Protein AF-A0A931ZN48-F1 (afdb_monomer_lite)

pLDDT: mean 71.88, std 15.17, range [29.28, 85.25]

Radius of gyration: 14.35 Å; chains: 1; bounding box: 29×38×34 Å

Secondary structure (DSSP, 8-state):
--------BTTBEEEEEEEEHHHHHHHHHHHHHTT-EEEEEEETT-EEEEEEEPTTT--EEEEEEEPPTTEEEEEEEE-TT---HHHHHHHHHHHHGGGG--

Structure (mmCIF, N/CA/C/O backbone):
data_AF-A0A931ZN48-F1
#
_entry.id   AF-A0A931ZN48-F1
#
loop_
_atom_site.group_PDB
_atom_site.id
_atom_site.type_symbol
_atom_site.label_atom_id
_atom_site.label_alt_id
_atom_site.label_comp_id
_atom_site.label_asym_id
_atom_site.label_entity_id
_atom_site.label_seq_id
_atom_site.pdbx_PDB_ins_code
_atom_site.Cartn_x
_atom_site.Cartn_y
_atom_site.Cartn_z
_atom_site.occupancy
_atom_site.B_iso_or_equiv
_atom_site.auth_seq_id
_atom_site.auth_comp_id
_atom_site.auth_asym_id
_atom_site.auth_atom_id
_atom_site.pdbx_PDB_model_num
ATOM 1 N N . MET A 1 1 ? 0.205 2.664 -10.007 1.00 36.94 1 MET A N 1
ATOM 2 C CA . MET A 1 1 ? -0.982 1.804 -10.213 1.00 36.94 1 MET A CA 1
ATOM 3 C C . MET A 1 1 ? -1.061 0.880 -9.006 1.00 36.94 1 MET A C 1
ATOM 5 O O . MET A 1 1 ? -0.074 0.209 -8.746 1.00 36.94 1 MET A O 1
ATOM 9 N N . VAL A 1 2 ? -2.132 0.924 -8.207 1.00 38.72 2 VAL A N 1
ATOM 10 C CA . VAL A 1 2 ? -2.260 0.084 -6.998 1.00 38.72 2 VAL A CA 1
ATOM 11 C C . VAL A 1 2 ? -2.903 -1.239 -7.422 1.00 38.72 2 VAL A C 1
ATOM 13 O O . VAL A 1 2 ? -4.095 -1.274 -7.707 1.00 38.72 2 VAL A O 1
ATOM 16 N N . GLU A 1 3 ? -2.114 -2.306 -7.552 1.00 40.03 3 GLU A N 1
ATOM 17 C CA . GLU A 1 3 ? -2.635 -3.656 -7.811 1.00 40.03 3 GLU A CA 1
ATOM 18 C C . GLU A 1 3 ? -2.981 -4.325 -6.476 1.00 40.03 3 GLU A C 1
ATOM 20 O O . GLU A 1 3 ? -2.117 -4.898 -5.822 1.00 40.03 3 GLU A O 1
ATOM 25 N N . GLN A 1 4 ? -4.249 -4.226 -6.068 1.00 42.09 4 GLN A N 1
ATOM 26 C CA . GLN A 1 4 ? -4.777 -4.854 -4.857 1.00 42.09 4 GLN A CA 1
ATOM 27 C C . GLN A 1 4 ? -4.769 -6.383 -5.007 1.00 42.09 4 GLN A C 1
ATOM 29 O O . GLN A 1 4 ? -5.581 -6.952 -5.734 1.00 42.09 4 GLN A O 1
ATOM 34 N N . VAL A 1 5 ? -3.850 -7.054 -4.312 1.00 44.50 5 VAL A N 1
ATOM 35 C CA . VAL A 1 5 ? -3.842 -8.519 -4.186 1.00 44.50 5 VAL A CA 1
ATOM 36 C C . VAL A 1 5 ? -4.422 -8.879 -2.822 1.00 44.50 5 VAL A C 1
ATOM 38 O O . VAL A 1 5 ? -3.742 -8.745 -1.807 1.00 44.50 5 VAL A O 1
ATOM 41 N N . ASP A 1 6 ? -5.685 -9.303 -2.810 1.00 44.38 6 ASP A N 1
ATOM 42 C CA . ASP A 1 6 ? -6.397 -9.749 -1.610 1.00 44.38 6 ASP A CA 1
ATOM 43 C C . ASP A 1 6 ? -5.932 -11.167 -1.252 1.00 44.38 6 ASP A C 1
ATOM 45 O O . ASP A 1 6 ? -6.253 -12.141 -1.935 1.00 44.38 6 ASP A O 1
ATOM 49 N N . THR A 1 7 ? -5.116 -11.300 -0.208 1.00 46.25 7 THR A N 1
ATOM 50 C CA . THR A 1 7 ? -4.807 -12.614 0.369 1.00 46.25 7 THR A CA 1
ATOM 51 C C . THR A 1 7 ? -5.382 -12.677 1.771 1.00 46.25 7 THR A C 1
ATOM 53 O O . THR A 1 7 ? -4.784 -12.147 2.706 1.00 46.25 7 THR A O 1
ATOM 56 N N . ARG A 1 8 ? -6.528 -13.351 1.926 1.00 43.97 8 ARG A N 1
ATOM 57 C CA . ARG A 1 8 ? -7.065 -13.730 3.238 1.00 43.97 8 ARG A CA 1
ATOM 58 C C . ARG A 1 8 ? -6.064 -14.651 3.925 1.00 43.97 8 ARG A C 1
ATOM 60 O O . ARG A 1 8 ? -5.956 -15.819 3.564 1.00 43.97 8 ARG A O 1
ATOM 67 N N . ASN A 1 9 ? -5.345 -14.138 4.915 1.00 43.12 9 ASN A N 1
ATOM 68 C CA . ASN A 1 9 ? -4.521 -14.962 5.784 1.00 43.12 9 ASN A CA 1
AT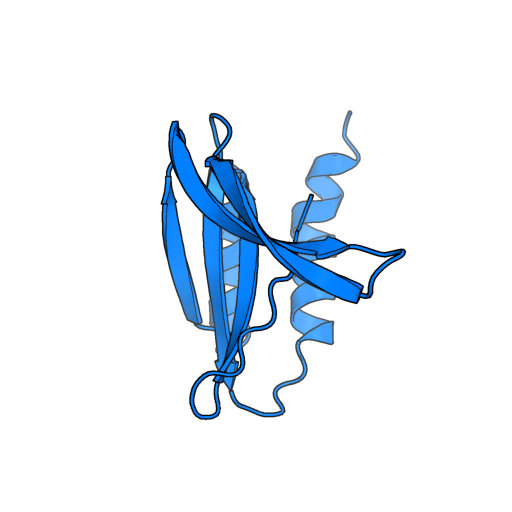OM 69 C C . ASN A 1 9 ? -5.030 -14.789 7.217 1.00 43.12 9 ASN A C 1
ATOM 71 O O . ASN A 1 9 ? -4.954 -13.696 7.769 1.00 43.12 9 ASN A O 1
ATOM 75 N N . GLN A 1 10 ? -5.603 -15.855 7.782 1.00 42.38 10 GLN A N 1
ATOM 76 C CA . GLN A 1 10 ? -5.866 -16.016 9.220 1.00 42.38 10 GLN A CA 1
ATOM 77 C C . GLN A 1 10 ? -6.502 -14.804 9.934 1.00 42.38 10 GLN A C 1
ATOM 79 O O . GLN A 1 10 ? -6.046 -14.390 10.993 1.00 42.38 10 GLN A O 1
ATOM 84 N N . GLY A 1 11 ? -7.564 -14.230 9.363 1.00 47.12 11 GLY A N 1
ATOM 85 C CA . GLY A 1 11 ? -8.305 -13.153 10.026 1.00 47.12 11 GLY A CA 1
ATOM 86 C C . GLY A 1 11 ? -7.696 -11.758 9.884 1.00 47.12 11 GLY A C 1
ATOM 87 O O . GLY A 1 11 ? -8.178 -10.851 10.535 1.00 47.12 11 GLY A O 1
ATOM 88 N N . THR A 1 12 ? -6.714 -11.542 9.013 1.00 53.31 12 THR A N 1
ATOM 89 C CA . THR A 1 12 ? -6.202 -10.200 8.695 1.00 53.31 12 THR A CA 1
ATOM 90 C C . THR A 1 12 ? -6.445 -9.931 7.215 1.00 53.31 12 THR A C 1
ATOM 92 O O . THR A 1 12 ? -6.057 -10.742 6.367 1.00 53.31 12 THR A O 1
ATOM 95 N N . PHE A 1 13 ? -7.112 -8.821 6.884 1.00 56.09 13 PHE A N 1
ATOM 96 C CA . PHE A 1 13 ? -7.227 -8.394 5.490 1.00 56.09 13 PHE A CA 1
ATOM 97 C C . PHE A 1 13 ? -5.898 -7.794 5.062 1.00 56.09 13 PHE A C 1
ATOM 99 O O . PHE A 1 13 ? -5.315 -6.961 5.760 1.00 56.09 13 PHE A O 1
ATOM 106 N N . VAL A 1 14 ? -5.405 -8.268 3.922 1.00 61.59 14 VAL A N 1
ATOM 107 C CA . VAL A 1 14 ? -4.103 -7.885 3.406 1.00 61.59 14 VAL A CA 1
ATOM 108 C C . VAL A 1 14 ? -4.279 -7.302 2.017 1.00 61.59 14 VAL A C 1
ATOM 110 O O . VAL A 1 14 ? -4.688 -8.020 1.109 1.00 61.59 14 VAL A O 1
ATOM 113 N N . THR A 1 15 ? -3.940 -6.024 1.849 1.00 65.19 15 THR A N 1
ATOM 114 C CA . THR A 1 15 ? -3.751 -5.426 0.521 1.00 65.19 15 THR A CA 1
ATOM 115 C C . THR A 1 15 ? -2.267 -5.221 0.266 1.00 65.19 15 THR A C 1
ATOM 117 O O . THR A 1 15 ? -1.482 -5.013 1.194 1.00 65.19 15 THR A O 1
ATOM 120 N N . ARG A 1 16 ? -1.859 -5.296 -0.995 1.00 72.94 16 ARG A N 1
ATOM 121 C CA . ARG A 1 16 ? -0.479 -5.068 -1.422 1.00 72.94 16 ARG A CA 1
ATOM 122 C C . ARG A 1 16 ? -0.462 -4.083 -2.578 1.00 72.94 16 ARG A C 1
ATOM 124 O O . ARG A 1 16 ? -1.458 -3.951 -3.277 1.00 72.94 16 ARG A O 1
ATOM 131 N N . GLY A 1 17 ? 0.646 -3.381 -2.774 1.00 72.25 17 GLY A N 1
ATOM 132 C CA . GLY A 1 17 ? 0.779 -2.454 -3.895 1.00 72.25 17 GLY A CA 1
ATOM 133 C C . GLY A 1 17 ? 2.149 -1.799 -3.974 1.00 72.25 17 GLY A C 1
ATOM 134 O O . GLY A 1 17 ? 2.898 -1.791 -3.000 1.00 72.25 17 GLY A O 1
ATOM 135 N N . ILE A 1 18 ? 2.472 -1.258 -5.148 1.00 79.12 18 ILE A N 1
ATOM 136 C CA . ILE A 1 18 ? 3.683 -0.461 -5.363 1.00 79.12 18 ILE A CA 1
ATOM 137 C C . ILE A 1 18 ? 3.380 1.004 -5.068 1.00 79.12 18 ILE A C 1
ATOM 139 O O . ILE A 1 18 ? 2.414 1.558 -5.602 1.00 79.12 18 ILE A O 1
ATOM 143 N N . TRP A 1 19 ? 4.249 1.620 -4.275 1.00 79.44 19 TRP A N 1
ATOM 144 C CA . TRP A 1 19 ? 4.169 3.016 -3.866 1.00 79.44 19 TRP A CA 1
ATOM 145 C C . TRP A 1 19 ? 5.503 3.726 -4.097 1.00 79.44 19 TRP A C 1
ATOM 147 O O . TRP A 1 19 ? 6.540 3.101 -3.881 1.00 79.44 19 TRP A O 1
ATOM 157 N N . PRO A 1 20 ? 5.507 5.008 -4.500 1.00 82.62 20 PRO A N 1
ATOM 158 C CA . PRO A 1 20 ? 6.721 5.817 -4.485 1.00 82.62 20 PRO A CA 1
ATOM 159 C C . PRO A 1 20 ? 7.329 5.857 -3.079 1.00 82.62 20 PRO A C 1
ATOM 161 O O . PRO A 1 20 ? 6.596 5.949 -2.094 1.00 82.62 20 PRO A O 1
ATOM 164 N N . VAL A 1 21 ? 8.657 5.814 -2.973 1.00 83.00 21 VAL A N 1
ATOM 165 C CA . VAL A 1 21 ? 9.384 5.872 -1.690 1.00 83.00 21 VAL A CA 1
ATOM 166 C C . VAL A 1 21 ? 8.999 7.125 -0.899 1.00 83.00 21 VAL A C 1
ATOM 168 O O . VAL A 1 21 ? 8.761 7.042 0.302 1.00 83.00 21 VAL A O 1
ATOM 171 N N . GLU A 1 22 ? 8.866 8.262 -1.585 1.00 81.50 22 GLU A N 1
ATOM 172 C CA . GLU A 1 22 ? 8.493 9.548 -0.983 1.00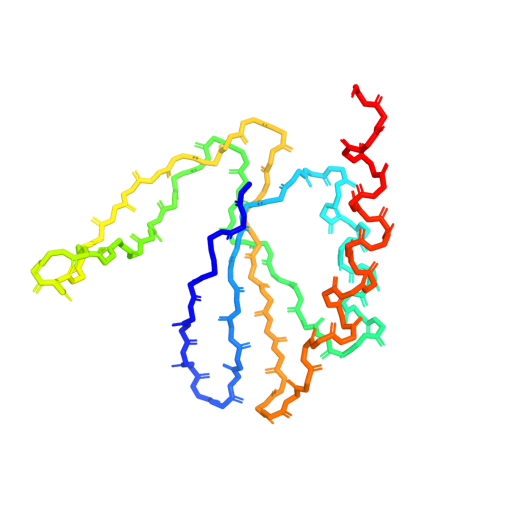 81.50 22 GLU A CA 1
ATOM 173 C C . GLU A 1 22 ? 7.071 9.539 -0.397 1.00 81.50 22 GLU A C 1
ATOM 175 O O . GLU A 1 22 ? 6.798 10.196 0.605 1.00 81.50 22 GLU A O 1
ATOM 180 N N . GLU A 1 23 ? 6.164 8.758 -0.989 1.00 80.06 23 GLU A N 1
ATOM 181 C CA . GLU A 1 23 ? 4.783 8.611 -0.519 1.00 80.06 23 GLU A CA 1
ATOM 182 C C . GLU A 1 23 ? 4.648 7.511 0.546 1.00 80.06 23 GLU A C 1
ATOM 184 O O . GLU A 1 23 ? 3.723 7.551 1.356 1.00 80.06 23 GLU A O 1
ATOM 189 N N . ALA A 1 24 ? 5.559 6.532 0.573 1.00 80.56 24 ALA A N 1
ATOM 190 C CA . ALA A 1 24 ? 5.482 5.367 1.452 1.00 80.56 24 ALA A CA 1
ATOM 191 C C . ALA A 1 24 ? 5.535 5.735 2.944 1.00 80.56 24 ALA A C 1
ATOM 193 O O . ALA A 1 24 ? 4.822 5.130 3.748 1.00 80.56 24 ALA A O 1
ATOM 194 N N . GLU A 1 25 ? 6.333 6.741 3.308 1.00 80.44 25 GLU A N 1
ATOM 195 C CA . GLU A 1 25 ? 6.441 7.221 4.691 1.00 80.44 25 GLU A CA 1
ATOM 196 C C . GLU A 1 25 ? 5.150 7.921 5.141 1.00 80.44 25 GLU A C 1
ATOM 198 O O . GLU A 1 25 ? 4.592 7.602 6.191 1.00 80.44 25 GLU A O 1
ATOM 203 N N . ALA A 1 26 ? 4.607 8.811 4.305 1.00 81.00 26 ALA A N 1
ATOM 204 C CA . ALA A 1 26 ? 3.325 9.464 4.566 1.00 81.00 26 ALA A CA 1
ATOM 205 C C . ALA A 1 26 ? 2.183 8.437 4.648 1.00 81.00 26 ALA A C 1
ATOM 207 O O . ALA A 1 26 ? 1.339 8.500 5.541 1.00 81.00 26 ALA A O 1
ATOM 208 N N . PHE A 1 27 ? 2.188 7.440 3.764 1.00 79.75 27 PHE A N 1
ATOM 209 C CA . PHE A 1 27 ? 1.212 6.356 3.770 1.00 79.75 27 PHE A CA 1
ATOM 210 C C . PHE A 1 27 ? 1.281 5.520 5.053 1.00 79.75 27 PHE A C 1
ATOM 212 O O . PHE A 1 27 ? 0.242 5.155 5.605 1.00 79.75 27 PHE A O 1
ATOM 219 N N . ARG A 1 28 ? 2.490 5.272 5.574 1.00 81.94 28 ARG A N 1
ATOM 220 C CA . ARG A 1 28 ? 2.699 4.604 6.862 1.00 81.94 28 ARG A CA 1
ATOM 221 C C . ARG A 1 28 ? 2.144 5.419 8.029 1.00 81.94 28 ARG A C 1
ATOM 223 O O . ARG A 1 28 ? 1.433 4.856 8.856 1.00 81.94 28 ARG A O 1
ATOM 230 N N . GLN A 1 29 ? 2.406 6.723 8.071 1.00 83.81 29 GLN A N 1
ATOM 231 C CA . GLN A 1 29 ? 1.879 7.600 9.125 1.00 83.81 29 GLN A CA 1
ATOM 232 C C . GLN A 1 29 ? 0.347 7.651 9.117 1.00 83.81 29 GLN A C 1
ATOM 234 O O . GLN A 1 29 ? -0.290 7.595 10.168 1.00 83.81 29 GLN A O 1
ATOM 239 N N . ILE A 1 30 ? -0.264 7.706 7.928 1.00 83.62 30 ILE A N 1
ATOM 240 C CA . ILE A 1 30 ? -1.722 7.633 7.790 1.00 83.62 30 ILE A CA 1
ATOM 241 C C . ILE A 1 30 ? -2.216 6.283 8.318 1.00 83.62 30 ILE A C 1
ATOM 243 O O . ILE A 1 30 ? -3.127 6.256 9.139 1.00 83.62 30 ILE A O 1
ATOM 247 N N . ALA A 1 31 ? -1.601 5.176 7.896 1.00 84.00 31 ALA A N 1
ATOM 248 C CA . ALA A 1 31 ? -1.988 3.826 8.298 1.00 84.00 31 ALA A CA 1
ATOM 249 C C . ALA A 1 31 ? -1.923 3.607 9.821 1.00 84.00 31 ALA A C 1
ATOM 251 O O . ALA A 1 31 ? -2.851 3.023 10.385 1.00 84.00 31 ALA A O 1
ATOM 252 N N . GLU A 1 32 ? -0.899 4.135 10.499 1.00 84.12 32 GLU A N 1
ATOM 253 C CA . GLU A 1 32 ? -0.795 4.098 11.965 1.00 84.12 32 GLU A CA 1
ATOM 254 C C . GLU A 1 32 ? -2.002 4.775 12.637 1.00 84.12 32 GLU A C 1
ATOM 256 O O . GLU A 1 32 ? -2.574 4.225 13.579 1.00 84.12 32 GLU A O 1
ATOM 261 N N . GLY A 1 33 ? -2.481 5.898 12.089 1.00 83.31 33 GLY A N 1
ATOM 262 C CA . GLY A 1 33 ? -3.688 6.586 12.563 1.00 83.31 33 GLY A CA 1
ATOM 263 C C . GLY A 1 33 ? -4.993 5.792 12.399 1.00 83.31 33 GLY A C 1
ATOM 264 O O . GLY A 1 33 ? -5.985 6.112 13.051 1.00 83.31 33 GLY A O 1
ATOM 265 N N . PHE A 1 34 ? -4.997 4.747 11.568 1.00 81.56 34 PHE A N 1
ATOM 266 C CA . PHE A 1 34 ? -6.134 3.844 11.360 1.00 81.56 34 PHE A CA 1
ATOM 267 C C . PHE A 1 34 ? -5.907 2.451 11.961 1.00 81.56 34 PHE A C 1
ATOM 269 O O . PHE A 1 34 ? -6.666 1.532 11.660 1.00 81.5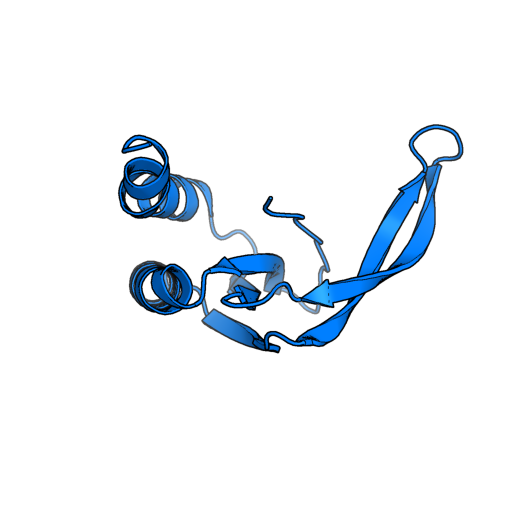6 34 PHE A O 1
ATOM 276 N N . ASN A 1 35 ? -4.880 2.261 12.798 1.00 82.56 35 ASN A N 1
ATOM 277 C CA . ASN A 1 35 ? -4.516 0.949 13.343 1.00 82.56 35 ASN A CA 1
ATOM 278 C C . ASN A 1 35 ? -4.234 -0.102 12.240 1.00 82.56 35 ASN A C 1
ATOM 280 O O . ASN A 1 35 ? -4.499 -1.293 12.401 1.00 82.56 35 ASN A O 1
ATOM 284 N N . ILE A 1 36 ? -3.724 0.352 11.090 1.00 83.62 36 ILE A N 1
ATOM 285 C CA . ILE A 1 36 ? -3.325 -0.484 9.957 1.00 83.62 36 ILE A CA 1
ATOM 286 C C . ILE A 1 36 ? -1.815 -0.684 10.033 1.00 83.62 36 ILE A C 1
ATOM 288 O O . ILE A 1 36 ? -1.038 0.268 10.066 1.00 83.62 36 ILE A O 1
ATOM 292 N N . SER A 1 37 ? -1.383 -1.939 10.019 1.00 83.38 37 SER A N 1
ATOM 293 C CA . SER A 1 37 ? 0.036 -2.278 9.993 1.00 83.38 37 SER A CA 1
ATOM 294 C C . SER A 1 37 ? 0.571 -2.235 8.565 1.00 83.38 37 SER A C 1
ATOM 296 O O . SER A 1 37 ? 0.032 -2.899 7.681 1.00 83.38 37 SER A O 1
ATOM 298 N N . VAL A 1 38 ? 1.663 -1.503 8.338 1.00 83.88 38 VAL A N 1
ATOM 299 C CA . VAL A 1 38 ? 2.348 -1.438 7.036 1.00 83.88 38 VAL A CA 1
ATOM 300 C C . VAL A 1 38 ? 3.653 -2.217 7.090 1.00 83.88 38 VAL A C 1
ATOM 302 O O . VAL A 1 38 ? 4.470 -2.029 7.990 1.00 83.88 38 VAL A O 1
ATOM 305 N N . LYS A 1 39 ? 3.879 -3.076 6.099 1.00 85.00 39 LYS A N 1
ATOM 306 C CA . LYS A 1 39 ? 5.117 -3.834 5.924 1.00 85.00 39 LYS A CA 1
ATOM 307 C C . LYS A 1 39 ? 5.682 -3.600 4.531 1.00 85.00 39 LYS A C 1
ATOM 309 O O . LYS A 1 39 ? 4.992 -3.811 3.541 1.00 85.00 39 LYS A O 1
ATOM 314 N N . VAL A 1 40 ? 6.955 -3.230 4.452 1.00 84.75 40 VAL A N 1
ATOM 315 C CA . VAL A 1 40 ? 7.694 -3.225 3.183 1.00 84.75 40 VAL A CA 1
ATOM 316 C C . VAL A 1 40 ? 8.023 -4.674 2.824 1.00 84.75 40 VAL A C 1
ATOM 318 O O . VAL A 1 40 ? 8.643 -5.388 3.613 1.00 84.75 40 VAL A O 1
ATOM 321 N N . LEU A 1 41 ? 7.552 -5.123 1.666 1.00 82.12 41 LEU A N 1
ATOM 322 C CA . LEU A 1 41 ? 7.790 -6.460 1.124 1.00 82.12 41 LEU A CA 1
ATOM 323 C C . LEU A 1 41 ? 8.954 -6.507 0.138 1.00 82.12 41 LEU A C 1
ATOM 325 O O . LEU A 1 41 ? 9.515 -7.579 -0.057 1.00 82.12 41 LEU A O 1
ATOM 329 N N . GLY A 1 42 ? 9.286 -5.377 -0.480 1.00 83.50 42 GLY A N 1
ATOM 330 C CA . GLY A 1 42 ? 10.424 -5.271 -1.378 1.00 83.50 42 GLY A CA 1
ATOM 331 C C . GLY A 1 42 ? 10.742 -3.825 -1.732 1.00 83.50 42 GLY A C 1
ATOM 332 O O . GLY A 1 42 ? 9.928 -2.922 -1.502 1.00 83.50 42 GLY A O 1
ATOM 333 N N . LYS A 1 43 ? 11.935 -3.616 -2.274 1.00 85.25 43 LYS A N 1
ATOM 334 C CA . LYS A 1 43 ? 12.481 -2.307 -2.656 1.00 85.25 43 LYS A CA 1
ATOM 335 C C . LYS A 1 43 ? 12.690 -2.208 -4.163 1.00 85.25 43 LYS A C 1
ATOM 337 O O . LYS A 1 43 ? 12.593 -3.203 -4.872 1.00 85.25 43 LYS A O 1
ATOM 342 N N . GLU A 1 44 ? 12.965 -1.003 -4.644 1.00 81.94 44 GLU A N 1
ATOM 343 C CA . GLU A 1 44 ? 13.324 -0.767 -6.042 1.00 81.94 44 GLU A CA 1
ATOM 344 C C . GLU A 1 44 ? 14.361 -1.773 -6.562 1.00 81.94 44 GLU A C 1
ATOM 346 O O . GLU A 1 44 ? 15.279 -2.179 -5.848 1.00 81.94 44 GLU A O 1
ATOM 351 N N . GLY A 1 45 ? 14.175 -2.221 -7.803 1.00 81.50 45 GLY A N 1
ATOM 352 C CA . GLY A 1 45 ? 15.033 -3.224 -8.435 1.00 81.50 45 GLY A CA 1
ATOM 353 C C . GLY A 1 45 ? 14.772 -4.669 -7.995 1.00 81.50 45 GLY A C 1
ATOM 354 O O . GLY A 1 45 ? 15.203 -5.592 -8.688 1.00 81.50 45 GLY A O 1
ATOM 355 N N . GLU A 1 46 ? 14.028 -4.911 -6.911 1.00 84.38 46 GLU A N 1
ATOM 356 C CA . GLU A 1 46 ? 13.674 -6.270 -6.499 1.00 84.38 46 GLU A CA 1
ATOM 357 C C . GLU A 1 46 ? 12.494 -6.825 -7.310 1.00 84.38 46 GLU A C 1
ATOM 359 O O . GLU A 1 46 ? 11.569 -6.116 -7.720 1.00 84.38 46 GLU A O 1
ATOM 364 N N . GLY A 1 47 ? 12.518 -8.137 -7.547 1.00 81.44 47 GLY A N 1
ATOM 365 C CA . GLY A 1 47 ? 11.414 -8.851 -8.179 1.00 81.44 47 GLY A CA 1
ATOM 366 C C . GLY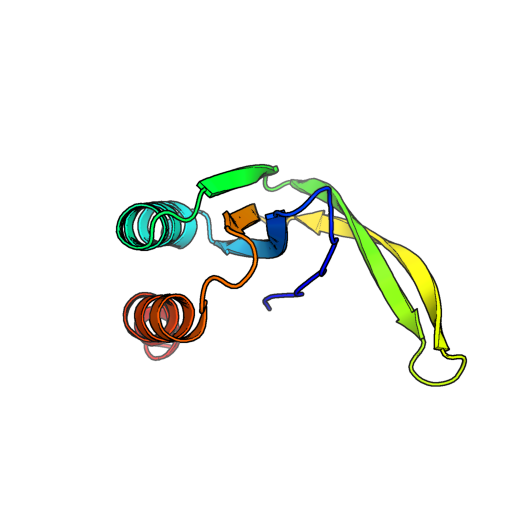 A 1 47 ? 10.306 -9.175 -7.177 1.00 81.44 47 GLY A C 1
ATOM 367 O O . GLY A 1 47 ? 10.576 -9.659 -6.082 1.00 81.44 47 GLY A O 1
ATOM 368 N N . TYR A 1 48 ? 9.048 -8.998 -7.574 1.00 77.38 48 TYR A N 1
ATOM 369 C CA . TYR A 1 48 ? 7.880 -9.456 -6.827 1.00 77.38 48 TYR A CA 1
ATOM 370 C C . TYR A 1 48 ? 6.983 -10.326 -7.708 1.00 77.38 48 TYR A C 1
ATOM 372 O O . TYR A 1 48 ? 6.882 -10.139 -8.922 1.00 77.38 48 TYR A O 1
ATOM 380 N N . THR A 1 49 ? 6.316 -11.294 -7.082 1.00 75.31 49 THR A N 1
ATOM 381 C CA . THR A 1 49 ? 5.321 -12.139 -7.751 1.00 75.31 49 THR A CA 1
ATOM 382 C C . THR A 1 49 ? 3.926 -11.646 -7.394 1.00 75.31 49 THR A C 1
ATOM 384 O O . THR A 1 49 ? 3.609 -11.470 -6.216 1.00 75.31 49 THR A O 1
ATOM 387 N N . HIS A 1 50 ? 3.085 -11.439 -8.403 1.00 71.75 50 HIS A N 1
ATOM 388 C CA . HIS A 1 50 ? 1.662 -11.149 -8.239 1.00 71.75 50 HIS A CA 1
ATOM 389 C C . HIS A 1 50 ? 0.836 -12.144 -9.056 1.00 71.75 50 HIS A C 1
ATOM 391 O O . HIS A 1 50 ? 1.313 -12.707 -10.041 1.00 71.75 50 HIS A O 1
ATOM 397 N N . ILE A 1 51 ? -0.397 -12.393 -8.623 1.00 73.94 51 ILE A N 1
ATOM 398 C CA . ILE A 1 51 ? -1.331 -13.253 -9.349 1.00 73.94 51 ILE A CA 1
ATOM 399 C C . ILE A 1 51 ? -2.056 -12.390 -10.379 1.00 73.94 51 ILE A C 1
ATOM 401 O O . ILE A 1 51 ? -2.696 -11.401 -10.023 1.00 73.94 51 ILE A O 1
ATOM 405 N N . VAL A 1 52 ? -1.970 -12.771 -11.649 1.00 71.88 52 VAL A N 1
ATOM 406 C CA . VAL A 1 52 ? -2.765 -12.176 -12.722 1.00 71.88 52 VAL A CA 1
ATOM 407 C C . VAL A 1 52 ? -3.914 -13.116 -13.028 1.00 71.88 52 VAL A C 1
ATOM 409 O O . VAL A 1 52 ? -3.693 -14.258 -13.432 1.00 71.88 52 VAL A O 1
ATOM 412 N N . ARG A 1 53 ? -5.142 -12.619 -12.878 1.00 73.06 53 ARG A N 1
ATOM 413 C CA . ARG A 1 53 ? -6.337 -13.346 -13.299 1.00 73.06 53 ARG A CA 1
ATOM 414 C C . ARG A 1 53 ? -6.619 -13.088 -14.770 1.00 73.06 53 ARG A C 1
ATOM 416 O O . ARG A 1 53 ? -6.829 -11.944 -15.184 1.00 73.06 53 ARG A O 1
ATOM 423 N N . ASN A 1 54 ? -6.658 -14.147 -15.567 1.00 75.00 54 ASN A N 1
ATOM 424 C CA . ASN A 1 54 ? -7.081 -14.062 -16.955 1.00 75.00 54 ASN A CA 1
ATOM 425 C C . ASN A 1 54 ? -8.577 -13.710 -17.007 1.00 75.00 54 ASN A C 1
ATOM 427 O O . ASN A 1 54 ? -9.417 -14.467 -16.529 1.00 75.00 54 ASN A O 1
ATOM 431 N N . LYS A 1 55 ? -8.924 -12.563 -17.602 1.00 77.38 55 LYS A N 1
ATOM 432 C CA . LYS A 1 55 ? -10.320 -12.095 -17.688 1.00 77.38 55 LYS A CA 1
ATOM 433 C C . LYS A 1 55 ? -11.211 -12.965 -18.584 1.00 77.38 55 LYS A C 1
ATOM 435 O O . LYS A 1 55 ? -12.426 -12.885 -18.462 1.00 77.38 55 LYS A O 1
ATOM 440 N N . VAL A 1 56 ? -10.620 -13.759 -19.478 1.00 83.50 56 VAL A N 1
ATOM 441 C CA . VAL A 1 56 ? -11.338 -14.622 -20.428 1.00 83.50 56 VAL A CA 1
ATOM 442 C C . VAL A 1 56 ? -11.509 -16.028 -19.862 1.00 83.50 56 VAL A C 1
ATOM 444 O O . VAL A 1 56 ? -12.612 -16.560 -19.876 1.00 83.50 56 VAL A O 1
ATOM 447 N N . THR A 1 57 ? -10.430 -16.628 -19.353 1.00 84.69 57 THR A N 1
ATOM 448 C CA . THR A 1 57 ? -10.457 -18.019 -18.861 1.00 84.69 57 THR A CA 1
ATOM 449 C C . THR A 1 57 ? -10.735 -18.124 -17.363 1.00 84.69 57 THR A C 1
ATOM 451 O O . THR A 1 57 ? -11.029 -19.207 -16.869 1.00 84.69 57 THR A O 1
ATOM 454 N N . GLY A 1 58 ? -10.639 -17.017 -16.621 1.00 80.69 58 GLY A N 1
ATOM 455 C CA . GLY A 1 58 ? -10.783 -16.989 -15.167 1.00 80.69 58 GLY A CA 1
ATOM 456 C C . GLY A 1 58 ? -9.602 -17.591 -14.402 1.00 80.69 58 GLY A C 1
ATOM 457 O O . GLY A 1 58 ? -9.638 -17.557 -13.174 1.00 80.69 58 GLY A O 1
ATOM 458 N N . GLU A 1 59 ? -8.588 -18.110 -15.103 1.00 82.31 59 GLU A N 1
ATOM 459 C CA . GLU A 1 59 ? -7.406 -18.744 -14.519 1.00 82.31 59 GLU A CA 1
ATOM 460 C C . GLU A 1 59 ? -6.467 -17.724 -13.877 1.00 82.31 59 GLU A C 1
ATOM 462 O O . GLU A 1 59 ? -6.121 -16.704 -14.479 1.00 82.31 59 GLU A O 1
ATOM 467 N N . ASP A 1 60 ? -5.985 -18.067 -12.690 1.00 80.62 60 ASP A N 1
ATOM 468 C CA . ASP A 1 60 ? -4.962 -17.322 -11.972 1.00 80.62 60 ASP A CA 1
ATOM 469 C C . ASP A 1 60 ? -3.575 -17.835 -12.369 1.00 80.62 60 ASP A C 1
ATOM 471 O O . ASP A 1 60 ? -3.290 -19.031 -12.278 1.00 80.62 60 ASP A O 1
ATOM 475 N N . ARG A 1 61 ? -2.693 -16.937 -12.819 1.00 76.62 61 ARG A N 1
ATOM 476 C CA . ARG A 1 61 ? -1.301 -17.274 -13.151 1.00 76.62 61 ARG A CA 1
ATOM 477 C C . ARG A 1 61 ? -0.336 -16.372 -12.381 1.00 76.62 61 ARG A C 1
ATOM 479 O O . ARG A 1 61 ? -0.548 -15.157 -12.351 1.00 76.62 61 ARG A O 1
ATOM 486 N N . PRO A 1 62 ? 0.726 -16.922 -11.768 1.00 76.81 62 PRO A N 1
ATOM 487 C CA . PRO A 1 62 ? 1.762 -16.101 -11.163 1.00 76.81 62 PRO A CA 1
ATOM 488 C C . PRO A 1 62 ? 2.526 -15.347 -12.257 1.00 76.81 62 PRO A C 1
ATOM 490 O O . PRO A 1 62 ? 2.894 -15.915 -13.284 1.00 76.81 62 PRO A O 1
ATOM 493 N N . SER A 1 63 ? 2.765 -14.060 -12.030 1.00 77.94 63 SER A N 1
ATOM 494 C CA . SER A 1 63 ? 3.549 -13.190 -12.900 1.00 77.94 63 SER A CA 1
ATOM 495 C C . SER A 1 63 ? 4.593 -12.451 -12.075 1.00 77.94 63 SER A C 1
ATOM 497 O O . SER A 1 63 ? 4.294 -11.889 -11.015 1.00 77.94 63 SER A O 1
ATOM 499 N N . GLN A 1 64 ? 5.830 -12.468 -12.560 1.00 79.38 64 GLN A N 1
ATOM 500 C CA . GLN A 1 64 ? 6.945 -11.786 -11.924 1.00 79.38 64 GLN A CA 1
ATOM 501 C C . GLN A 1 64 ? 7.107 -10.399 -12.543 1.00 79.38 64 GLN A C 1
ATOM 503 O O . GLN A 1 64 ? 7.170 -10.247 -13.762 1.00 79.38 64 GLN A O 1
ATOM 508 N N . LYS A 1 65 ? 7.164 -9.381 -11.693 1.00 79.88 65 LYS A N 1
ATOM 509 C CA . LYS A 1 65 ? 7.432 -7.993 -12.070 1.00 79.88 65 LYS A CA 1
ATOM 510 C C . LYS A 1 65 ? 8.595 -7.469 -11.238 1.00 79.88 65 LYS A C 1
ATOM 512 O O . LYS A 1 65 ? 8.913 -8.025 -10.192 1.00 79.88 65 LYS A O 1
ATOM 517 N N . VAL A 1 66 ? 9.219 -6.400 -11.710 1.00 83.94 66 VAL A N 1
ATOM 518 C CA . VAL A 1 66 ? 10.268 -5.679 -10.979 1.00 83.94 66 VAL A CA 1
ATOM 519 C C . VAL A 1 66 ? 9.654 -4.433 -10.356 1.00 83.94 66 VAL A C 1
ATOM 521 O O . VAL A 1 66 ? 8.782 -3.802 -10.960 1.00 83.94 66 VAL A O 1
ATOM 524 N N . ILE A 1 67 ? 10.066 -4.107 -9.134 1.00 83.50 67 ILE A N 1
ATOM 525 C CA . ILE A 1 67 ? 9.672 -2.869 -8.467 1.00 83.50 67 ILE A CA 1
ATOM 526 C C . ILE A 1 67 ? 10.397 -1.711 -9.173 1.00 83.50 67 ILE A C 1
ATOM 528 O O . ILE A 1 67 ? 11.629 -1.730 -9.230 1.00 83.50 67 ILE A O 1
ATOM 532 N N . PRO A 1 68 ? 9.666 -0.728 -9.733 1.00 82.31 68 PRO A N 1
ATOM 533 C CA . PRO A 1 68 ? 10.272 0.413 -10.414 1.00 82.31 68 PRO A CA 1
ATOM 534 C C . PRO A 1 68 ? 11.238 1.186 -9.510 1.00 82.31 68 PRO A C 1
ATOM 536 O O . PRO A 1 68 ? 11.063 1.200 -8.289 1.00 82.31 68 PRO A O 1
ATOM 539 N N . GLU A 1 69 ? 12.210 1.870 -10.113 1.00 84.31 69 GLU A N 1
ATOM 540 C CA . GLU A 1 69 ? 13.065 2.824 -9.395 1.00 84.31 69 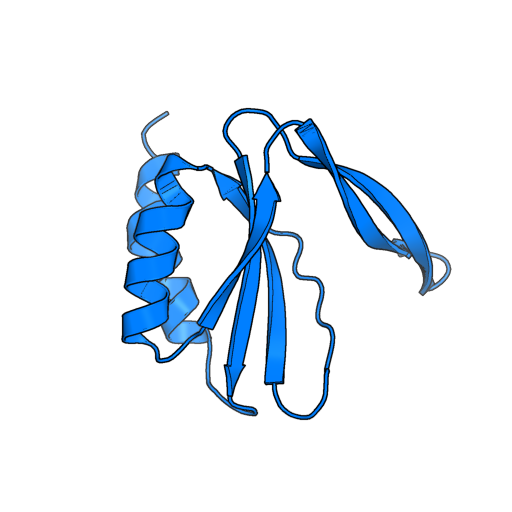GLU A CA 1
ATOM 541 C C . GLU A 1 69 ? 12.232 3.879 -8.657 1.00 84.31 69 GLU A C 1
ATOM 543 O O . GLU A 1 69 ? 11.147 4.278 -9.099 1.00 84.31 69 GLU A O 1
ATOM 548 N N . GLY A 1 70 ? 12.712 4.280 -7.481 1.00 82.25 70 GLY A N 1
ATOM 549 C CA . GLY A 1 70 ? 12.021 5.214 -6.597 1.00 82.25 70 GLY A CA 1
ATOM 550 C C . GLY A 1 70 ? 10.730 4.662 -5.989 1.00 82.25 70 GLY A C 1
ATOM 551 O O . GLY A 1 70 ? 9.931 5.439 -5.465 1.00 82.25 70 GLY A O 1
ATOM 552 N N . SER A 1 71 ? 10.492 3.346 -6.050 1.00 84.69 71 SER A N 1
ATOM 553 C CA . SER A 1 71 ? 9.286 2.708 -5.513 1.00 84.69 71 SER A CA 1
ATOM 554 C C . SER A 1 71 ? 9.583 1.573 -4.529 1.00 84.69 71 SER A C 1
ATOM 556 O O . SER A 1 71 ? 10.651 0.969 -4.521 1.00 84.69 71 SER A O 1
ATOM 558 N N . VAL A 1 72 ? 8.595 1.249 -3.701 1.00 85.00 72 VAL A N 1
ATOM 559 C CA . VAL A 1 72 ? 8.597 0.131 -2.752 1.00 85.00 72 VAL A CA 1
ATOM 560 C C . VAL A 1 72 ? 7.322 -0.682 -2.896 1.00 85.00 72 VAL A C 1
ATOM 562 O O . VAL A 1 72 ? 6.252 -0.151 -3.198 1.00 85.00 72 VAL A O 1
ATOM 565 N N . TYR A 1 73 ? 7.421 -1.984 -2.651 1.00 83.56 73 TYR A N 1
ATOM 566 C CA . TYR A 1 73 ? 6.259 -2.858 -2.571 1.00 83.56 73 TYR A CA 1
ATOM 567 C C . TYR A 1 73 ? 5.807 -2.953 -1.118 1.00 83.56 73 TYR A C 1
ATOM 569 O O . TYR A 1 73 ? 6.549 -3.425 -0.257 1.00 83.56 73 TYR A O 1
ATOM 577 N N . LEU A 1 74 ? 4.596 -2.483 -0.833 1.00 83.06 74 LEU A N 1
ATOM 578 C CA . LEU A 1 74 ? 4.028 -2.435 0.509 1.00 83.06 74 LEU A CA 1
ATOM 579 C C . LEU A 1 74 ? 2.925 -3.475 0.670 1.00 83.06 74 LEU A C 1
ATOM 581 O O . LEU A 1 74 ? 2.184 -3.776 -0.264 1.00 83.06 74 LEU A O 1
ATOM 585 N N . GLN A 1 75 ? 2.794 -3.972 1.893 1.00 81.69 75 GLN A N 1
ATOM 586 C CA . GLN A 1 75 ? 1.679 -4.760 2.379 1.00 81.69 75 GLN A CA 1
ATOM 587 C C . GLN A 1 75 ? 1.016 -4.022 3.534 1.00 81.69 75 GLN A C 1
ATOM 589 O O . GLN A 1 75 ? 1.672 -3.703 4.522 1.00 81.69 75 GLN A O 1
ATOM 594 N N . LEU A 1 76 ? -0.288 -3.814 3.433 1.00 79.56 76 LEU A N 1
ATOM 595 C CA . LEU A 1 76 ? -1.118 -3.332 4.524 1.00 79.56 76 LEU A CA 1
ATOM 596 C C . LEU A 1 76 ? -1.840 -4.516 5.140 1.00 79.56 76 LEU A C 1
ATOM 598 O O . LEU A 1 76 ? -2.385 -5.346 4.417 1.00 79.56 76 LEU A O 1
ATOM 602 N N . ALA A 1 77 ? -1.833 -4.583 6.458 1.00 78.56 77 ALA A N 1
ATOM 603 C CA . ALA A 1 77 ? -2.514 -5.581 7.255 1.00 78.56 77 ALA A CA 1
ATOM 604 C C . ALA A 1 77 ? -3.466 -4.861 8.212 1.00 78.56 77 ALA A C 1
ATOM 606 O O . ALA A 1 77 ? -3.030 -4.037 9.016 1.00 78.56 77 ALA A O 1
ATOM 607 N N . CYS A 1 78 ? -4.757 -5.161 8.117 1.00 75.56 78 CYS A N 1
ATOM 608 C CA . CYS A 1 78 ? -5.790 -4.585 8.973 1.00 75.56 78 CYS A CA 1
ATOM 609 C C . CYS A 1 78 ? -6.648 -5.671 9.629 1.00 75.56 78 CYS A C 1
ATOM 611 O O . CYS A 1 78 ? -6.681 -6.825 9.184 1.00 75.56 78 CYS A O 1
ATOM 613 N N . ALA A 1 79 ? -7.333 -5.290 10.708 1.00 73.50 79 ALA A N 1
ATOM 614 C CA . ALA A 1 79 ? -8.191 -6.196 11.456 1.00 73.50 79 ALA A CA 1
ATOM 615 C C . ALA A 1 79 ? -9.348 -6.727 10.576 1.00 73.50 79 ALA A C 1
ATOM 617 O O . ALA A 1 79 ? -9.787 -6.054 9.636 1.00 73.50 79 ALA A O 1
ATOM 618 N N . PRO A 1 80 ? -9.873 -7.931 10.857 1.00 67.69 80 PRO A N 1
ATOM 619 C CA . PRO A 1 80 ? -10.976 -8.488 10.088 1.00 67.69 80 PRO A CA 1
ATOM 620 C C . PRO A 1 80 ? -12.230 -7.634 10.279 1.00 67.69 80 PRO A C 1
ATOM 622 O O . PRO A 1 80 ? -12.629 -7.357 11.406 1.00 67.69 80 PRO A O 1
ATOM 625 N N . GLY A 1 81 ? -12.858 -7.220 9.175 1.00 67.56 81 GLY A N 1
ATOM 626 C CA . GLY A 1 81 ? -14.053 -6.368 9.211 1.00 67.56 81 GLY A CA 1
ATOM 627 C C . GLY A 1 81 ? -13.771 -4.883 9.454 1.00 67.56 81 GLY A C 1
ATOM 628 O O . GLY A 1 81 ? -14.716 -4.109 9.581 1.00 67.56 81 GLY A O 1
ATOM 629 N N . GLN A 1 82 ? -12.501 -4.473 9.496 1.00 72.00 82 GLN A N 1
ATOM 630 C CA . GLN A 1 82 ? -12.138 -3.063 9.544 1.00 72.00 82 GLN A CA 1
ATOM 631 C C . GLN A 1 82 ? -12.495 -2.377 8.221 1.00 72.00 82 GLN A C 1
ATOM 633 O O . GLN A 1 82 ? -12.067 -2.814 7.151 1.00 72.00 82 GLN A O 1
ATOM 638 N N . ASP A 1 83 ? -13.253 -1.285 8.305 1.00 71.62 83 ASP A N 1
ATOM 639 C CA . ASP A 1 83 ? -13.547 -0.453 7.145 1.00 71.62 83 ASP A CA 1
ATOM 640 C C . ASP A 1 83 ? -12.289 0.317 6.715 1.00 71.62 83 ASP A C 1
ATOM 642 O O . ASP A 1 83 ? -11.731 1.118 7.470 1.00 71.62 83 ASP A O 1
ATOM 646 N N . LEU A 1 84 ? -11.823 0.037 5.497 1.00 71.94 84 LEU A N 1
ATOM 647 C CA . LEU A 1 84 ? -10.673 0.702 4.887 1.00 71.94 84 LEU A CA 1
ATOM 648 C C . LEU A 1 84 ? -11.066 1.932 4.059 1.00 71.94 84 LEU A C 1
ATOM 650 O O . LEU A 1 84 ? -10.172 2.644 3.603 1.00 71.94 84 LEU A O 1
ATOM 654 N N . GLY A 1 85 ? -12.361 2.199 3.857 1.00 74.19 85 GLY A N 1
ATOM 655 C CA . GLY A 1 85 ? -12.848 3.355 3.100 1.00 74.19 85 GLY A CA 1
ATOM 656 C C . GLY A 1 85 ? -12.229 4.675 3.577 1.00 74.19 85 GLY A C 1
ATOM 657 O O . GLY A 1 85 ? -11.518 5.310 2.794 1.00 74.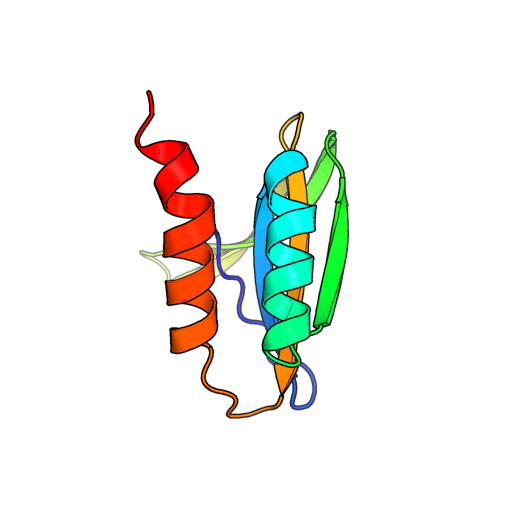19 85 GLY A O 1
ATOM 658 N N . PRO A 1 86 ? -12.359 5.032 4.871 1.00 79.81 86 PRO A N 1
ATOM 659 C CA . PRO A 1 86 ? -11.801 6.274 5.415 1.00 79.81 86 PRO A CA 1
ATOM 660 C C . PRO A 1 86 ? -10.275 6.381 5.284 1.00 79.81 86 PRO A C 1
ATOM 662 O O . PRO A 1 86 ? -9.725 7.468 5.094 1.00 79.81 86 PRO A O 1
ATOM 665 N N . PHE A 1 87 ? -9.576 5.246 5.368 1.00 81.31 87 PHE A N 1
ATOM 666 C CA . PHE A 1 87 ? -8.133 5.195 5.160 1.00 81.31 87 PHE A CA 1
ATOM 667 C C . PHE A 1 87 ? -7.770 5.544 3.712 1.00 81.31 87 PHE A C 1
ATOM 669 O O . PHE A 1 87 ? -6.900 6.387 3.487 1.00 81.31 87 PHE A O 1
ATOM 676 N N . TYR A 1 88 ? -8.442 4.932 2.732 1.00 73.69 88 TYR A N 1
ATOM 677 C CA . TYR A 1 88 ? -8.178 5.198 1.320 1.00 73.69 88 TYR A CA 1
ATOM 678 C C . TYR A 1 88 ? -8.577 6.613 0.907 1.00 73.69 88 TYR A C 1
ATOM 680 O O . TYR A 1 88 ? -7.837 7.229 0.145 1.00 73.69 88 TYR A O 1
ATOM 688 N N . GLU A 1 89 ? -9.680 7.155 1.429 1.00 78.81 89 GLU A N 1
ATOM 689 C CA . GLU A 1 89 ? -10.074 8.549 1.189 1.00 78.81 89 GLU A CA 1
ATOM 690 C C . GLU A 1 89 ? -8.997 9.515 1.682 1.00 78.81 89 GLU A C 1
ATOM 692 O O . GLU A 1 89 ? -8.552 10.385 0.934 1.00 78.81 89 GLU A O 1
ATOM 697 N N . LYS A 1 90 ? -8.492 9.306 2.903 1.00 79.38 90 LYS A N 1
ATOM 698 C CA . LYS A 1 90 ? -7.438 10.147 3.476 1.00 79.38 90 LYS A CA 1
ATOM 699 C C . LYS A 1 90 ? -6.102 9.987 2.755 1.00 79.38 90 LYS A C 1
ATOM 701 O O . LYS A 1 90 ? -5.416 10.975 2.497 1.00 79.38 90 LYS A O 1
ATOM 706 N N . ALA A 1 91 ? -5.741 8.761 2.380 1.00 74.12 91 ALA A N 1
ATOM 707 C CA . ALA A 1 91 ? -4.567 8.508 1.554 1.00 74.12 91 ALA A CA 1
ATOM 708 C C . ALA A 1 91 ? -4.694 9.176 0.177 1.00 74.12 91 ALA A C 1
ATOM 710 O O . ALA A 1 91 ? -3.729 9.754 -0.312 1.00 74.12 91 ALA A O 1
ATOM 711 N N . GLN A 1 92 ? -5.877 9.160 -0.438 1.00 72.81 92 GLN A N 1
ATOM 712 C CA . GLN A 1 92 ? -6.128 9.822 -1.714 1.00 72.81 92 GLN A CA 1
ATOM 713 C C . GLN A 1 92 ? -6.149 11.351 -1.588 1.00 72.81 92 GLN A C 1
ATOM 715 O O . GLN A 1 92 ? -5.680 12.031 -2.494 1.00 72.81 92 GLN A O 1
ATOM 720 N N . GLU A 1 93 ? -6.642 11.916 -0.490 1.00 74.69 93 GLU A N 1
ATOM 721 C CA . GLU A 1 93 ? -6.588 13.361 -0.246 1.00 74.69 93 GLU A CA 1
ATOM 722 C C . GLU A 1 93 ? -5.140 13.844 -0.087 1.00 74.69 93 GLU A C 1
ATOM 724 O O . GLU A 1 93 ? -4.730 14.825 -0.709 1.00 74.69 93 GLU A O 1
ATOM 729 N N . ILE A 1 94 ? -4.342 13.124 0.702 1.00 70.06 94 ILE A N 1
ATOM 730 C CA . ILE A 1 94 ? -2.965 13.517 1.015 1.00 70.06 94 ILE A CA 1
ATOM 731 C C . ILE A 1 94 ? -2.025 13.223 -0.164 1.00 70.06 94 ILE A C 1
ATOM 733 O O . ILE A 1 94 ? -1.203 14.064 -0.518 1.00 70.06 94 ILE A O 1
ATOM 737 N N . LEU A 1 95 ? -2.166 12.061 -0.811 1.00 69.06 95 LEU A N 1
ATOM 738 C CA . LEU A 1 95 ? -1.254 11.591 -1.865 1.00 69.06 95 LEU A CA 1
ATOM 739 C C . LEU A 1 95 ? -1.798 11.833 -3.280 1.00 69.06 95 LEU A C 1
ATOM 741 O O . LEU A 1 95 ? -1.044 12.105 -4.210 1.00 69.06 95 LEU A O 1
ATOM 745 N N . GLY A 1 96 ? -3.115 11.788 -3.483 1.00 58.25 96 GLY A N 1
ATOM 746 C CA . GLY A 1 96 ? -3.737 12.086 -4.780 1.00 58.25 96 GLY A CA 1
ATOM 747 C C . GLY A 1 96 ? -3.616 13.559 -5.181 1.00 58.25 96 GLY A C 1
ATOM 748 O O . GLY A 1 96 ? -3.557 13.860 -6.375 1.00 58.25 96 GLY A O 1
ATOM 749 N N . ASN A 1 97 ? -3.469 14.469 -4.214 1.00 50.47 97 ASN A N 1
ATOM 750 C CA . ASN A 1 97 ? -3.095 15.859 -4.482 1.00 50.47 97 ASN A CA 1
ATOM 751 C C . ASN A 1 97 ? -1.643 16.011 -4.981 1.00 50.47 97 ASN A C 1
ATOM 753 O O . ASN A 1 97 ? -1.364 16.978 -5.691 1.00 50.47 97 ASN A O 1
ATOM 757 N N . SER A 1 98 ? -0.744 15.048 -4.728 1.00 43.47 98 SER A N 1
ATOM 758 C CA . SER A 1 98 ? 0.602 15.035 -5.335 1.00 43.47 98 SER A CA 1
ATOM 759 C C . SER A 1 98 ? 0.576 14.718 -6.833 1.00 43.47 98 SER A C 1
ATOM 761 O O . SER A 1 98 ? 1.453 15.166 -7.564 1.00 43.47 98 SER A O 1
ATOM 763 N N . ARG A 1 99 ? -0.455 14.020 -7.337 1.00 39.78 99 ARG A N 1
ATOM 764 C CA . ARG A 1 99 ? -0.582 13.671 -8.768 1.00 39.78 99 ARG A CA 1
ATOM 765 C C . ARG A 1 99 ? -1.311 14.705 -9.632 1.00 39.78 99 ARG A C 1
ATOM 767 O O . ARG A 1 99 ? -1.331 14.548 -10.847 1.00 39.78 99 ARG A O 1
ATOM 774 N N . ARG A 1 100 ? -1.909 15.748 -9.043 1.00 33.75 100 ARG A N 1
ATOM 775 C CA . ARG A 1 100 ? -2.597 16.841 -9.771 1.00 33.75 100 ARG A CA 1
ATOM 776 C C . ARG A 1 100 ? -1.720 18.073 -10.042 1.00 33.75 100 ARG A C 1
ATOM 778 O O . ARG A 1 100 ? -2.228 19.061 -10.560 1.00 33.75 100 ARG A O 1
ATOM 785 N N . LYS A 1 101 ? -0.430 18.034 -9.693 1.00 29.28 101 LYS A N 1
ATOM 786 C CA . LYS A 1 101 ? 0.537 19.119 -9.947 1.00 29.28 101 LYS A CA 1
ATOM 787 C C . LYS A 1 101 ? 1.467 18.864 -11.145 1.00 29.28 101 LYS A C 1
ATOM 789 O O . LYS A 1 101 ? 2.561 19.421 -11.177 1.00 29.28 101 LYS A O 1
ATOM 794 N N . VAL A 1 102 ? 1.040 18.059 -12.119 1.00 34.03 102 VAL A N 1
ATOM 795 C CA . VAL A 1 102 ? 1.750 17.886 -13.400 1.00 34.03 102 VAL A CA 1
ATOM 796 C C . VAL A 1 102 ? 0.847 18.277 -14.554 1.00 34.03 102 VAL A C 1
ATOM 798 O O . VAL A 1 102 ? -0.314 17.810 -14.549 1.00 34.03 102 VAL A O 1
#

Sequence (102 aa):
MVEQVDTRNQGTFVTRGIWPVEEAEAFRQIAEGFNISVKVLGKEGEGYTHIVRNKVTGEDRPSQKVIPEGSVYLQLACAPGQDLGPFYEKAQEILGNSRRKV

Foldseek 3Di:
DQDFDFDDDDQKTKGKGKDFPVLVVVLCVLCVVLVKDKDFPFDAQDKDWDWDQDPPPRDTDIDIDGRHPRMTMMMIIHGHPRDCVVSVVVSCVVPVVVVVPD